Protein AF-A0A183CLV8-F1 (afdb_monomer_lite)

Radius of gyration: 17.66 Å; chains: 1; bounding box: 46×16×44 Å

Structure (mmCIF, N/CA/C/O backbone):
data_AF-A0A183CLV8-F1
#
_entry.id   AF-A0A183CLV8-F1
#
loop_
_atom_site.group_PDB
_atom_site.id
_atom_site.type_symbol
_atom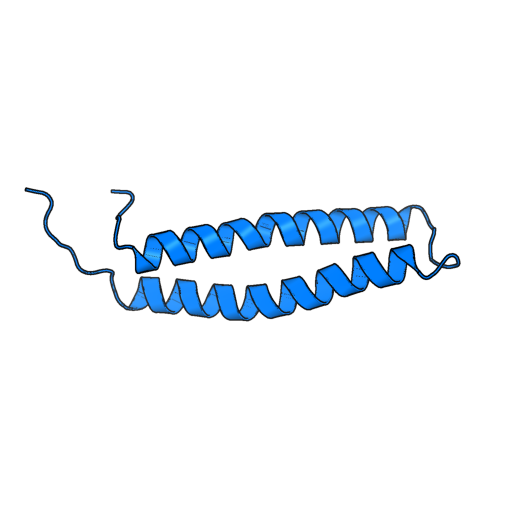_site.label_atom_id
_atom_site.label_alt_id
_atom_site.label_comp_id
_atom_site.label_asym_id
_atom_site.label_entity_id
_atom_site.label_seq_id
_atom_site.pdbx_PDB_ins_code
_atom_site.Cartn_x
_atom_site.Cartn_y
_atom_site.Cartn_z
_atom_site.occupancy
_atom_site.B_iso_or_equiv
_atom_site.auth_seq_id
_atom_site.auth_comp_id
_atom_site.auth_asym_id
_atom_site.auth_atom_id
_atom_site.pdbx_PDB_model_num
ATOM 1 N N . MET A 1 1 ? 31.258 4.455 -21.165 1.00 38.72 1 MET A N 1
ATOM 2 C CA . MET A 1 1 ? 29.939 4.770 -21.758 1.00 38.72 1 MET A CA 1
ATOM 3 C C . MET A 1 1 ? 28.957 3.715 -21.280 1.00 38.72 1 MET A C 1
ATOM 5 O O . MET A 1 1 ? 29.032 2.589 -21.755 1.00 38.72 1 MET A O 1
ATOM 9 N N . TYR A 1 2 ? 28.105 4.039 -20.304 1.00 44.62 2 TYR A N 1
ATOM 10 C CA . TYR A 1 2 ? 27.000 3.156 -19.925 1.00 44.62 2 TYR A CA 1
ATOM 11 C C . TYR A 1 2 ? 26.051 3.065 -21.122 1.00 44.62 2 TYR A C 1
ATOM 13 O O . TYR A 1 2 ? 25.563 4.077 -21.623 1.00 44.62 2 TYR A O 1
ATOM 21 N N . ARG A 1 3 ? 25.895 1.854 -21.658 1.00 42.88 3 ARG A N 1
ATOM 22 C CA . ARG A 1 3 ? 25.006 1.561 -22.781 1.00 42.88 3 ARG A CA 1
ATOM 23 C C . ARG A 1 3 ? 23.588 1.922 -22.336 1.00 42.88 3 ARG A C 1
ATOM 25 O O . ARG A 1 3 ? 23.124 1.373 -21.344 1.00 42.88 3 ARG A O 1
ATOM 32 N N . ASN A 1 4 ? 22.921 2.827 -23.055 1.00 48.06 4 ASN A N 1
ATOM 33 C CA . ASN A 1 4 ? 21.485 3.081 -22.910 1.00 48.06 4 ASN A CA 1
ATOM 34 C C . ASN A 1 4 ? 20.732 1.794 -23.278 1.00 48.06 4 ASN A C 1
ATOM 36 O O . ASN A 1 4 ? 20.345 1.582 -24.428 1.00 48.06 4 ASN A O 1
ATOM 40 N N . VAL A 1 5 ? 20.601 0.889 -22.313 1.00 57.06 5 VAL A N 1
ATOM 41 C CA . VAL A 1 5 ? 19.675 -0.233 -22.387 1.00 57.06 5 VAL A CA 1
ATOM 42 C C . VAL A 1 5 ? 18.334 0.362 -21.989 1.00 57.06 5 VAL A C 1
ATOM 44 O O . VAL A 1 5 ? 18.088 0.596 -20.809 1.00 57.06 5 VAL A O 1
ATOM 47 N N . TYR A 1 6 ? 17.521 0.709 -22.992 1.00 52.44 6 TYR A N 1
ATOM 48 C CA . TYR A 1 6 ? 16.133 1.121 -22.792 1.00 52.44 6 TYR A CA 1
ATOM 49 C C . TYR A 1 6 ? 15.463 0.186 -21.776 1.00 52.44 6 TYR A C 1
ATOM 51 O O . TYR A 1 6 ? 15.726 -1.022 -21.830 1.00 52.44 6 TYR A O 1
ATOM 59 N N . PRO A 1 7 ? 14.629 0.709 -20.859 1.00 57.53 7 PRO A N 1
ATOM 60 C CA . PRO A 1 7 ? 13.987 -0.117 -19.849 1.00 57.53 7 PRO A CA 1
ATOM 61 C C . PRO A 1 7 ? 13.261 -1.262 -20.552 1.00 57.53 7 PRO A C 1
ATOM 63 O O . PRO A 1 7 ? 12.484 -1.054 -21.488 1.00 57.53 7 PRO A O 1
ATOM 66 N N . CYS A 1 8 ? 13.589 -2.493 -20.170 1.00 67.38 8 CYS A N 1
ATOM 67 C CA . CYS A 1 8 ? 13.000 -3.658 -20.797 1.00 67.38 8 CYS A CA 1
ATOM 68 C C . CYS A 1 8 ? 11.489 -3.620 -20.537 1.00 67.38 8 CYS A C 1
ATOM 70 O O . CYS A 1 8 ? 11.042 -3.654 -19.394 1.00 67.38 8 CYS A O 1
ATOM 72 N N . TRP A 1 9 ? 10.694 -3.542 -21.608 1.00 70.38 9 TRP A N 1
ATOM 73 C CA . TRP A 1 9 ? 9.228 -3.579 -21.572 1.00 70.38 9 TRP A CA 1
ATOM 74 C C . TRP A 1 9 ? 8.627 -4.557 -20.543 1.00 70.38 9 TRP A C 1
ATOM 76 O O . TRP A 1 9 ? 7.727 -4.138 -19.816 1.00 70.38 9 TRP A O 1
ATOM 86 N N . PRO A 1 10 ? 9.118 -5.807 -20.381 1.00 76.56 10 PRO A N 1
ATOM 87 C CA . PRO A 1 10 ? 8.615 -6.704 -19.336 1.00 76.56 10 PRO A CA 1
ATOM 88 C C . PRO A 1 10 ? 8.782 -6.171 -17.904 1.00 76.56 10 PRO A C 1
ATOM 90 O O . PRO A 1 10 ? 7.921 -6.418 -17.062 1.00 76.56 10 PRO A O 1
ATOM 93 N N . PHE A 1 11 ? 9.839 -5.413 -17.613 1.00 76.69 11 PHE A N 1
ATOM 94 C CA . PHE A 1 11 ? 10.078 -4.830 -16.292 1.00 76.69 11 PHE A CA 1
ATOM 95 C C . PHE A 1 11 ? 9.093 -3.696 -15.985 1.00 76.69 11 PHE A C 1
ATOM 97 O O . PHE A 1 11 ? 8.500 -3.674 -14.908 1.00 76.69 11 PHE A O 1
ATOM 104 N N . ILE A 1 12 ? 8.830 -2.819 -16.961 1.00 79.81 12 ILE A N 1
ATOM 105 C CA . ILE A 1 12 ? 7.814 -1.760 -16.833 1.00 79.81 12 ILE A CA 1
ATOM 106 C C . ILE A 1 12 ? 6.424 -2.374 -16.648 1.00 79.81 12 ILE A C 1
ATOM 108 O O . ILE A 1 12 ? 5.690 -1.971 -15.748 1.00 79.81 12 ILE A O 1
ATOM 112 N N . ILE A 1 13 ? 6.068 -3.372 -17.463 1.00 83.25 13 ILE A N 1
ATOM 113 C CA . ILE A 1 13 ? 4.764 -4.046 -17.378 1.00 83.25 13 ILE A CA 1
ATOM 114 C C . ILE A 1 13 ? 4.575 -4.673 -15.990 1.00 83.25 13 ILE A C 1
ATOM 116 O O . ILE A 1 13 ? 3.520 -4.507 -15.380 1.00 83.25 13 ILE A O 1
ATOM 120 N N . SER A 1 14 ? 5.611 -5.328 -15.461 1.00 83.69 14 SER A N 1
ATOM 121 C CA . SER A 1 14 ? 5.587 -5.921 -14.119 1.00 83.69 14 SER A CA 1
ATOM 122 C C . SER A 1 14 ? 5.423 -4.859 -13.026 1.00 83.69 14 SER A C 1
ATOM 124 O O . SER A 1 14 ? 4.601 -5.022 -12.125 1.00 83.69 14 SER A O 1
ATOM 126 N N . ALA A 1 15 ? 6.148 -3.739 -13.122 1.00 84.38 15 ALA A N 1
ATOM 127 C CA . ALA A 1 15 ? 6.062 -2.634 -12.165 1.00 84.38 15 ALA A CA 1
ATOM 128 C C . ALA A 1 15 ? 4.676 -1.965 -12.151 1.00 84.38 15 ALA A C 1
ATOM 130 O O . ALA A 1 15 ? 4.161 -1.614 -11.084 1.00 84.38 15 ALA A O 1
ATOM 131 N N . VAL A 1 16 ? 4.054 -1.820 -13.325 1.00 87.25 16 VAL A N 1
ATOM 132 C CA . VAL A 1 16 ? 2.691 -1.288 -13.468 1.00 87.25 16 VAL A CA 1
ATOM 133 C C . VAL A 1 16 ? 1.664 -2.267 -12.898 1.00 87.25 16 VAL A C 1
ATOM 135 O O . VAL A 1 16 ? 0.803 -1.857 -12.122 1.00 87.25 16 VAL A O 1
ATOM 138 N N . ALA A 1 17 ? 1.773 -3.560 -13.218 1.00 88.69 17 ALA A N 1
ATOM 139 C CA . ALA A 1 17 ? 0.856 -4.583 -12.715 1.00 88.69 17 ALA A CA 1
ATOM 140 C C . ALA A 1 17 ? 0.872 -4.671 -11.178 1.00 88.69 17 ALA A C 1
ATOM 142 O O . ALA A 1 17 ? -0.187 -4.692 -10.551 1.00 88.69 17 ALA A O 1
ATOM 143 N N . ILE A 1 18 ? 2.060 -4.646 -10.565 1.00 87.94 18 ILE A N 1
ATOM 144 C CA . ILE A 1 18 ? 2.208 -4.654 -9.102 1.00 87.94 18 ILE A CA 1
ATOM 145 C C . ILE A 1 18 ? 1.593 -3.393 -8.482 1.00 87.94 18 ILE A C 1
ATOM 147 O O . ILE A 1 18 ? 0.915 -3.491 -7.461 1.00 87.94 18 ILE A O 1
ATOM 151 N N . ASN A 1 19 ? 1.752 -2.219 -9.104 1.00 87.69 19 ASN A N 1
ATOM 152 C CA . ASN A 1 19 ? 1.141 -0.991 -8.586 1.00 87.69 19 ASN A CA 1
ATOM 153 C C . ASN A 1 19 ? -0.386 -0.989 -8.663 1.00 87.69 19 ASN A C 1
ATOM 155 O O . ASN A 1 19 ? -1.031 -0.492 -7.742 1.00 87.69 19 ASN A O 1
ATOM 159 N N . LEU A 1 20 ? -0.976 -1.578 -9.706 1.00 89.62 20 LEU A N 1
ATOM 160 C CA . LEU A 1 20 ? -2.432 -1.726 -9.783 1.00 89.62 20 LEU A CA 1
ATOM 161 C C . LEU A 1 20 ? -2.968 -2.554 -8.609 1.00 89.62 20 LEU A C 1
ATOM 163 O O . LEU A 1 20 ? -3.956 -2.167 -7.989 1.00 89.62 20 LEU A O 1
ATOM 167 N N . VAL A 1 21 ? -2.290 -3.647 -8.254 1.00 89.06 21 VAL A N 1
ATOM 168 C CA . VAL A 1 21 ? -2.655 -4.462 -7.083 1.00 89.06 21 VAL A CA 1
ATOM 169 C C . VAL A 1 21 ? -2.395 -3.702 -5.777 1.00 89.06 21 VAL A C 1
ATOM 171 O O . VAL A 1 21 ? -3.230 -3.726 -4.870 1.00 89.06 21 VAL A 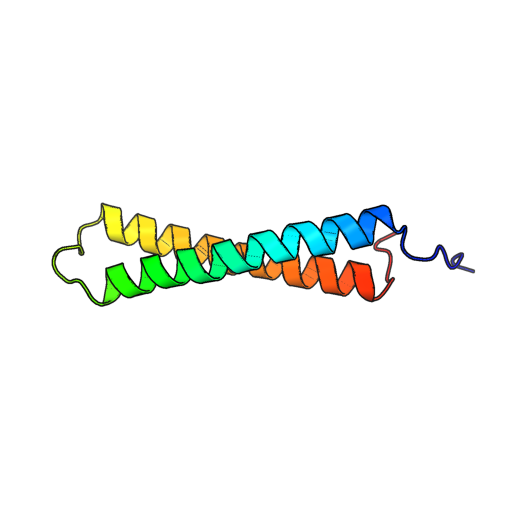O 1
ATOM 174 N N . ALA A 1 22 ? -1.282 -2.967 -5.689 1.00 87.31 22 ALA A N 1
ATOM 175 C CA . ALA A 1 22 ? -0.938 -2.160 -4.520 1.00 87.31 22 ALA A CA 1
ATOM 176 C C . ALA A 1 22 ? -1.980 -1.064 -4.224 1.00 87.31 22 ALA A C 1
ATOM 178 O O . ALA A 1 22 ? -2.250 -0.789 -3.057 1.00 87.31 22 ALA A O 1
ATOM 179 N N . LEU A 1 23 ? -2.616 -0.477 -5.246 1.00 88.56 23 LEU A N 1
ATOM 180 C CA . LEU A 1 23 ? -3.713 0.485 -5.065 1.00 88.56 23 LEU A CA 1
ATOM 181 C C . LEU A 1 23 ? -4.914 -0.134 -4.339 1.00 88.56 23 LEU A C 1
ATOM 183 O O . LEU A 1 23 ? -5.427 0.454 -3.385 1.00 88.56 23 LEU A O 1
ATOM 187 N N . PHE A 1 24 ? -5.339 -1.332 -4.748 1.00 90.00 24 PHE A N 1
ATOM 188 C CA . PHE A 1 24 ? -6.434 -2.045 -4.081 1.00 90.00 24 PHE A CA 1
ATOM 189 C C . PHE A 1 24 ? -6.087 -2.398 -2.635 1.00 90.00 24 PHE A C 1
ATOM 191 O O . PHE A 1 24 ? -6.920 -2.237 -1.735 1.00 90.00 24 PHE A O 1
ATOM 198 N N . GLY A 1 25 ? -4.853 -2.845 -2.401 1.00 86.88 25 GLY A N 1
ATOM 199 C CA . GLY A 1 25 ? -4.373 -3.127 -1.056 1.00 86.88 25 GLY A CA 1
ATOM 200 C C . GLY A 1 25 ? -4.336 -1.870 -0.178 1.00 86.88 25 GLY A C 1
ATOM 201 O O . GLY A 1 25 ? -4.774 -1.939 0.965 1.00 86.88 25 GLY A O 1
ATOM 202 N N . MET A 1 26 ? -3.909 -0.714 -0.701 1.00 88.50 26 MET A N 1
ATOM 203 C CA . MET A 1 26 ? -3.888 0.543 0.064 1.00 88.50 26 MET A CA 1
ATOM 204 C C . MET A 1 26 ? -5.281 0.946 0.544 1.00 88.50 26 MET A C 1
ATOM 206 O O . MET A 1 26 ? -5.468 1.238 1.724 1.00 88.50 26 MET A O 1
ATOM 210 N N . ILE A 1 27 ? -6.269 0.928 -0.355 1.00 92.44 27 ILE A N 1
ATOM 211 C CA . ILE A 1 27 ? -7.651 1.298 -0.020 1.00 92.44 27 ILE A CA 1
ATOM 212 C C . ILE A 1 27 ? -8.209 0.352 1.051 1.00 92.44 27 ILE A C 1
ATOM 214 O O . ILE A 1 27 ? -8.805 0.800 2.032 1.00 92.44 27 ILE A O 1
ATOM 218 N N . SER A 1 28 ? -7.975 -0.953 0.890 1.00 91.12 28 SER A N 1
ATOM 219 C CA . SER A 1 28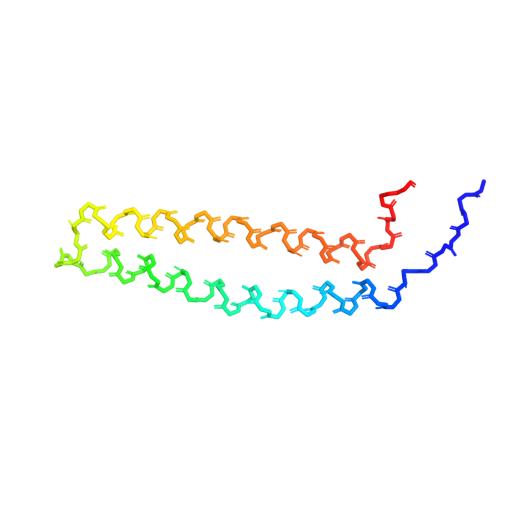 ? -8.477 -1.975 1.812 1.00 91.12 28 SER A CA 1
ATOM 220 C C . SER A 1 28 ? -7.829 -1.861 3.197 1.00 91.12 28 SER A C 1
ATOM 222 O O . SER A 1 28 ? -8.540 -1.792 4.199 1.00 91.12 28 SER A O 1
ATOM 224 N N . ASN A 1 29 ? -6.497 -1.758 3.263 1.00 90.94 29 ASN A N 1
ATOM 225 C CA . ASN A 1 29 ? -5.749 -1.630 4.519 1.00 90.94 29 ASN A CA 1
ATOM 226 C C . ASN A 1 29 ? -6.082 -0.329 5.261 1.00 90.94 29 ASN A C 1
ATOM 228 O O . ASN A 1 29 ? -6.266 -0.341 6.480 1.00 90.94 29 ASN A O 1
ATOM 232 N N . PHE A 1 30 ? -6.236 0.785 4.540 1.00 92.12 30 PHE A N 1
ATOM 233 C CA . PHE A 1 30 ? -6.698 2.037 5.137 1.00 92.12 30 PHE A CA 1
ATOM 234 C C . PHE A 1 30 ? -8.107 1.894 5.733 1.00 92.12 30 PHE A C 1
ATOM 236 O O . PHE A 1 30 ? -8.358 2.355 6.848 1.00 92.12 30 PHE A O 1
ATOM 243 N N . GLY A 1 31 ? -9.006 1.190 5.038 1.00 92.19 31 GLY A N 1
ATOM 244 C CA . GLY A 1 31 ? -10.342 0.867 5.537 1.00 92.19 31 GLY A CA 1
ATOM 245 C C . GLY A 1 31 ? -10.323 0.064 6.840 1.00 92.19 31 GLY A C 1
ATOM 246 O O . GLY A 1 31 ? -11.070 0.387 7.762 1.00 92.19 31 GLY A O 1
ATOM 247 N N . VAL A 1 32 ? -9.439 -0.932 6.963 1.00 90.50 32 VAL A N 1
ATOM 248 C CA . VAL A 1 32 ? -9.297 -1.731 8.196 1.00 90.50 32 VAL A CA 1
ATOM 249 C C . VAL A 1 32 ? -8.844 -0.863 9.371 1.00 90.50 32 VAL A C 1
ATOM 251 O O . VAL A 1 32 ? -9.424 -0.948 10.458 1.00 90.50 32 VAL A O 1
ATOM 254 N N . ILE A 1 33 ? -7.859 0.014 9.160 1.00 90.94 33 ILE A N 1
ATOM 255 C CA . ILE A 1 33 ? -7.390 0.952 10.192 1.00 90.94 33 ILE A CA 1
ATOM 256 C C . ILE A 1 33 ? -8.522 1.900 10.602 1.00 90.94 33 ILE A C 1
ATOM 258 O O . ILE A 1 33 ? -8.775 2.084 11.793 1.00 90.94 33 ILE A O 1
ATOM 262 N N . TRP A 1 34 ? -9.240 2.457 9.624 1.00 91.56 34 TRP A N 1
ATOM 263 C CA . TRP A 1 34 ? -10.351 3.376 9.861 1.00 91.56 34 TRP A CA 1
ATOM 264 C C . TRP A 1 34 ? -11.483 2.727 10.664 1.00 91.56 34 TRP A C 1
ATOM 266 O O . TRP A 1 34 ? -11.917 3.267 11.681 1.00 91.56 34 TRP A O 1
ATOM 276 N N . VAL A 1 35 ? -11.934 1.538 10.256 1.00 91.50 35 VAL A N 1
ATOM 277 C CA . VAL A 1 35 ? -12.991 0.795 10.960 1.00 91.50 35 VAL A CA 1
ATOM 278 C C . VAL A 1 35 ? -12.558 0.441 12.379 1.00 91.50 35 VAL A C 1
ATOM 280 O O . VAL A 1 35 ? -13.364 0.577 13.304 1.00 91.50 35 VAL A O 1
ATOM 283 N N . THR A 1 36 ? -11.295 0.045 12.562 1.00 88.88 36 THR A N 1
ATOM 284 C CA . THR A 1 36 ? -10.743 -0.253 13.889 1.00 88.88 36 THR A CA 1
ATOM 285 C C . THR A 1 36 ? -10.714 0.992 14.776 1.00 88.88 36 THR A C 1
ATOM 287 O O . THR A 1 36 ? -10.993 0.875 15.962 1.00 88.88 36 THR A O 1
ATOM 290 N N . TYR A 1 37 ? -10.445 2.178 14.220 1.00 86.12 37 TYR A N 1
ATOM 291 C CA . TYR A 1 37 ? -10.457 3.444 14.962 1.00 86.12 37 TYR A CA 1
ATOM 292 C C . TYR A 1 37 ? -11.874 3.934 15.308 1.00 86.12 37 TYR A C 1
ATOM 294 O O . TYR A 1 37 ? -12.125 4.404 16.420 1.00 86.12 37 TYR A O 1
ATOM 302 N N . CYS A 1 38 ? -12.821 3.838 14.370 1.00 89.19 38 CYS A N 1
ATOM 303 C CA . CYS A 1 38 ? -14.190 4.316 14.577 1.00 89.19 38 CYS A CA 1
ATOM 304 C C . CYS A 1 38 ? -15.011 3.395 15.487 1.00 89.19 38 CYS A C 1
ATOM 306 O O . CYS A 1 38 ? -15.899 3.860 16.209 1.00 89.19 38 CYS A O 1
ATOM 308 N N . THR A 1 39 ? -14.741 2.090 15.456 1.00 87.88 39 THR A N 1
ATOM 309 C CA . THR A 1 39 ? -15.618 1.098 16.077 1.00 87.88 39 THR A CA 1
ATOM 310 C C . THR A 1 39 ? -15.060 0.623 17.414 1.00 87.88 39 THR A C 1
ATOM 312 O O . THR A 1 39 ? -14.308 -0.344 17.494 1.00 87.88 39 THR A O 1
ATOM 315 N N . LYS A 1 40 ? -15.506 1.262 18.503 1.00 80.31 40 LYS A N 1
ATOM 316 C CA . LYS A 1 40 ? -15.049 0.959 19.875 1.00 80.31 40 LYS A CA 1
ATOM 317 C C . LYS A 1 40 ? -15.304 -0.486 20.319 1.00 80.31 40 LYS A C 1
ATOM 319 O O . LYS A 1 40 ? -14.574 -0.998 21.160 1.00 80.31 40 LYS A O 1
ATOM 324 N N . THR A 1 41 ? -16.313 -1.157 19.759 1.00 81.38 41 THR A N 1
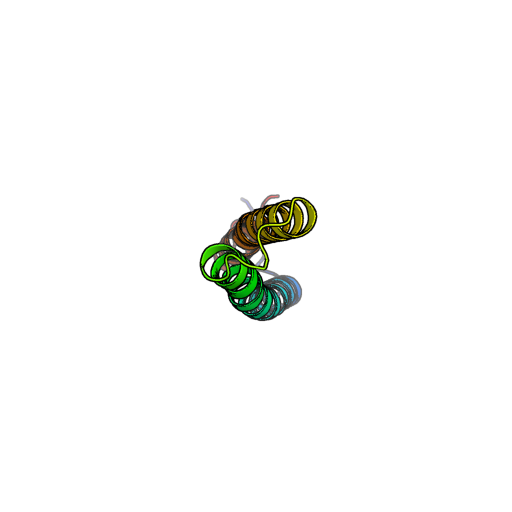ATOM 325 C CA . THR A 1 41 ? -16.595 -2.577 20.037 1.00 81.38 41 THR A CA 1
ATOM 326 C C . THR A 1 41 ? -15.547 -3.518 19.444 1.00 81.38 41 THR A C 1
ATOM 328 O O . THR A 1 41 ? -15.425 -4.650 19.902 1.00 81.38 41 THR A O 1
ATOM 331 N N . LEU A 1 42 ? -14.753 -3.050 18.474 1.00 75.69 42 LEU A N 1
ATOM 332 C CA . LEU A 1 42 ? -13.627 -3.781 17.906 1.00 75.69 42 LEU A CA 1
ATOM 333 C C . LEU A 1 42 ? -12.295 -3.461 18.601 1.00 75.69 42 LEU A C 1
ATOM 335 O O . LEU A 1 42 ? -11.278 -3.970 18.153 1.00 75.69 42 LEU A O 1
ATOM 339 N N . HIS A 1 43 ? -12.247 -2.709 19.705 1.00 77.62 43 HIS A N 1
ATOM 340 C CA . HIS A 1 43 ? -10.996 -2.416 20.430 1.00 77.62 43 HIS A CA 1
ATOM 341 C C . HIS A 1 43 ? -10.470 -3.603 21.268 1.00 77.62 43 HIS A C 1
ATOM 343 O O . HIS A 1 43 ? -10.077 -3.454 22.425 1.00 77.62 43 HIS A O 1
ATOM 349 N N . GLY A 1 44 ? -10.460 -4.803 20.692 1.00 84.12 44 GLY A N 1
ATOM 350 C CA . GLY A 1 44 ? -9.711 -5.937 21.220 1.00 84.12 44 GLY A CA 1
ATOM 351 C C . GLY A 1 44 ? -8.234 -5.837 20.838 1.00 84.12 44 GLY A C 1
ATOM 352 O O . GLY A 1 44 ? -7.887 -5.301 19.784 1.00 84.12 44 GLY A O 1
ATOM 353 N N . THR A 1 45 ? -7.355 -6.411 21.658 1.00 86.00 45 THR A N 1
ATOM 354 C CA . THR A 1 45 ? -5.909 -6.504 21.379 1.00 86.00 45 THR A CA 1
ATOM 355 C C . THR A 1 45 ? -5.612 -7.129 20.014 1.00 86.00 45 THR A C 1
ATOM 357 O O . THR A 1 45 ? -4.736 -6.648 19.302 1.00 86.00 45 THR A O 1
ATOM 360 N N . ALA A 1 46 ? -6.379 -8.143 19.602 1.00 87.19 46 ALA A N 1
ATOM 361 C CA . ALA A 1 46 ? -6.243 -8.771 18.287 1.00 87.19 46 ALA A CA 1
ATOM 362 C C . ALA A 1 46 ? -6.504 -7.791 17.128 1.00 87.19 46 ALA A C 1
ATOM 364 O O . ALA A 1 46 ? -5.710 -7.708 16.196 1.00 87.19 46 ALA A O 1
ATOM 365 N N . ASN A 1 47 ? -7.569 -6.994 17.206 1.00 87.19 47 ASN A N 1
ATOM 366 C CA . ASN A 1 47 ? -7.908 -6.027 16.160 1.00 87.19 47 ASN A CA 1
ATOM 367 C C . ASN A 1 47 ? -6.908 -4.869 16.104 1.00 87.19 47 ASN A C 1
ATOM 369 O O . ASN A 1 47 ? -6.625 -4.355 15.026 1.00 87.19 47 ASN A O 1
ATOM 373 N N . PHE A 1 48 ? -6.309 -4.502 17.241 1.00 86.75 48 PHE A N 1
ATOM 374 C CA . PHE A 1 48 ? -5.218 -3.532 17.260 1.00 86.75 48 PHE A CA 1
ATOM 375 C C . PHE A 1 48 ? -3.973 -4.056 16.526 1.00 86.75 48 PHE A C 1
ATOM 377 O O . PHE A 1 48 ? -3.364 -3.321 15.751 1.00 86.75 48 PHE A O 1
ATOM 384 N N . LEU A 1 49 ? -3.627 -5.338 16.699 1.00 91.12 49 LEU A N 1
ATOM 385 C CA . LEU A 1 49 ? -2.543 -5.972 15.938 1.00 91.12 49 LEU A CA 1
ATOM 386 C C . LEU A 1 49 ? -2.864 -6.052 14.440 1.00 91.12 49 LEU A C 1
ATOM 388 O O . LEU A 1 49 ? -1.975 -5.834 13.621 1.00 91.12 49 LEU A O 1
ATOM 392 N N . ILE A 1 50 ? -4.124 -6.302 14.073 1.00 91.50 50 ILE A N 1
ATOM 393 C CA . ILE A 1 50 ? -4.572 -6.296 12.671 1.00 91.50 50 ILE A CA 1
ATOM 394 C C . ILE A 1 50 ? -4.459 -4.889 12.065 1.00 91.50 50 ILE A C 1
ATOM 396 O O . ILE A 1 50 ? -3.961 -4.743 10.948 1.00 91.50 50 ILE A O 1
ATOM 400 N N . ALA A 1 51 ? -4.859 -3.843 12.793 1.00 90.31 51 ALA A N 1
ATOM 401 C CA . ALA A 1 51 ? -4.698 -2.461 12.341 1.00 90.31 51 ALA A CA 1
ATOM 402 C C . ALA A 1 51 ? -3.217 -2.069 12.207 1.00 90.31 51 ALA A C 1
ATOM 404 O O . ALA A 1 51 ? -2.836 -1.427 11.230 1.00 90.31 51 ALA A O 1
ATOM 405 N N . LEU A 1 52 ? -2.363 -2.506 13.137 1.00 91.31 52 LEU A N 1
ATOM 406 C CA . LEU A 1 52 ? -0.915 -2.303 13.063 1.00 91.31 52 LEU A CA 1
ATOM 407 C C . LEU A 1 52 ? -0.294 -3.046 11.867 1.00 91.31 52 LEU A C 1
ATOM 409 O O . LEU A 1 52 ? 0.528 -2.483 11.152 1.00 91.31 52 LEU A O 1
ATOM 413 N N . CYS A 1 53 ? -0.721 -4.280 11.602 1.00 92.88 53 CYS A N 1
ATOM 414 C CA . CYS A 1 53 ? -0.316 -5.033 10.415 1.00 92.88 53 CYS A CA 1
ATOM 415 C C . CYS A 1 53 ? -0.746 -4.313 9.129 1.00 92.88 53 CYS A C 1
ATOM 417 O O . CYS A 1 53 ? 0.078 -4.092 8.247 1.00 92.88 53 CYS A O 1
ATOM 419 N N . SER A 1 54 ? -1.991 -3.833 9.077 1.00 91.50 54 SER A N 1
ATOM 420 C CA . SER A 1 54 ? -2.509 -3.039 7.954 1.00 91.50 54 SER A CA 1
ATOM 421 C C . SER A 1 54 ? -1.698 -1.752 7.744 1.00 91.50 54 SER A C 1
ATOM 423 O O . SER A 1 54 ? -1.478 -1.331 6.612 1.00 91.50 54 SER A O 1
ATOM 425 N N . PHE A 1 55 ? -1.199 -1.136 8.820 1.00 92.38 55 PHE A N 1
ATOM 426 C CA . PHE A 1 55 ? -0.308 0.023 8.739 1.00 92.38 55 PHE A CA 1
ATOM 427 C C . PHE A 1 55 ? 1.065 -0.332 8.146 1.00 92.38 55 PHE A C 1
ATOM 429 O O . PHE A 1 55 ? 1.577 0.407 7.304 1.00 92.38 55 PHE A O 1
ATOM 436 N N . PHE A 1 56 ? 1.650 -1.472 8.521 1.00 92.19 56 PHE A N 1
ATOM 437 C CA . PHE A 1 56 ? 2.891 -1.950 7.903 1.00 92.19 56 PHE A CA 1
ATOM 438 C C . PHE A 1 56 ? 2.718 -2.290 6.420 1.00 92.19 56 PHE A C 1
ATOM 440 O O . PHE A 1 56 ? 3.613 -1.993 5.630 1.00 92.19 56 PHE A O 1
ATOM 447 N N . GLU A 1 57 ? 1.568 -2.829 6.020 1.00 90.50 57 GLU A N 1
ATOM 448 C CA . GLU A 1 57 ? 1.247 -3.062 4.608 1.00 90.50 57 GLU A CA 1
ATOM 449 C C . GLU A 1 57 ? 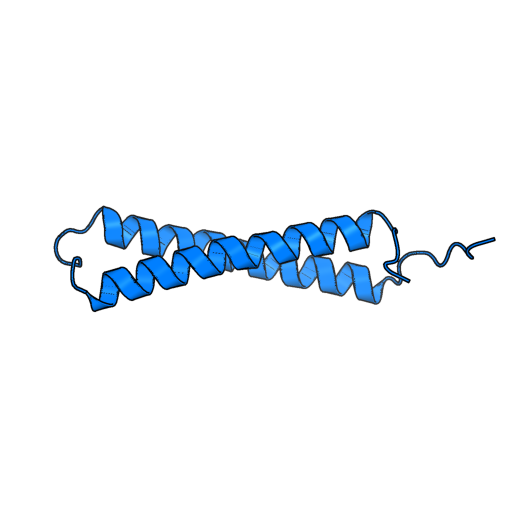1.166 -1.747 3.808 1.00 90.50 57 GLU A C 1
ATOM 451 O O . GLU A 1 57 ? 1.662 -1.675 2.682 1.00 90.50 57 GLU A O 1
ATOM 456 N N . LEU A 1 58 ? 0.633 -0.667 4.399 1.00 90.56 58 LEU A N 1
ATOM 457 C CA . LEU A 1 58 ? 0.655 0.663 3.772 1.00 90.56 58 LEU A CA 1
ATOM 458 C C . LEU A 1 58 ? 2.086 1.185 3.574 1.00 90.56 58 LEU A C 1
ATOM 460 O O . LEU A 1 58 ? 2.394 1.758 2.528 1.00 90.56 58 LEU A O 1
ATOM 464 N N . LEU A 1 59 ? 2.971 0.975 4.554 1.00 89.88 59 LEU A N 1
ATOM 465 C CA . LEU A 1 59 ? 4.389 1.328 4.424 1.00 89.88 59 LEU A CA 1
ATOM 466 C C . LEU A 1 59 ? 5.090 0.472 3.363 1.00 89.88 59 LEU A C 1
ATOM 468 O O . LEU A 1 59 ? 5.850 1.003 2.554 1.00 89.88 59 LEU A O 1
ATOM 472 N N . HIS A 1 60 ? 4.803 -0.830 3.318 1.00 88.38 60 HIS A N 1
ATOM 473 C CA . HIS A 1 60 ? 5.319 -1.738 2.294 1.00 88.38 60 HIS A CA 1
ATOM 474 C C . HIS A 1 60 ? 4.945 -1.258 0.886 1.00 88.38 60 HIS A C 1
ATOM 476 O O . HIS A 1 60 ? 5.791 -1.214 -0.010 1.00 88.38 60 HIS A O 1
ATOM 482 N N . GLN A 1 61 ? 3.693 -0.837 0.691 1.00 87.00 61 GLN A N 1
ATOM 483 C CA . GLN A 1 61 ? 3.194 -0.373 -0.604 1.00 87.00 61 GLN A CA 1
ATOM 484 C C . GLN A 1 61 ? 3.924 0.870 -1.129 1.00 87.00 61 GLN A C 1
ATOM 486 O O . GLN A 1 61 ? 4.041 1.023 -2.346 1.00 87.00 61 GLN A O 1
ATOM 491 N N . GLN A 1 6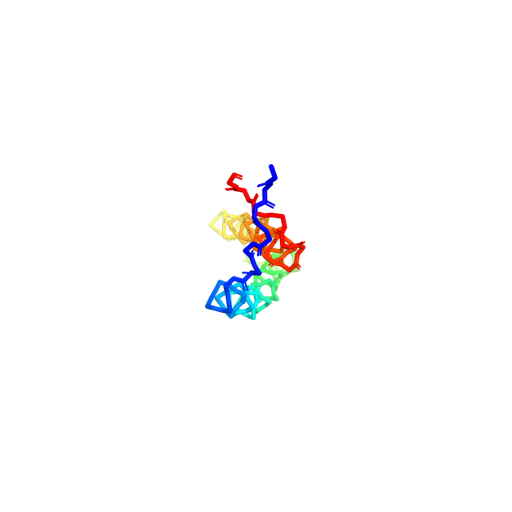2 ? 4.510 1.706 -0.263 1.00 86.06 62 GLN A N 1
ATOM 492 C CA . GLN A 1 62 ? 5.376 2.811 -0.705 1.00 86.06 62 GLN A CA 1
ATOM 493 C C . GLN A 1 62 ? 6.639 2.314 -1.430 1.00 86.06 62 GLN A C 1
ATOM 495 O O . GLN A 1 62 ? 7.122 2.971 -2.355 1.00 86.06 62 GLN A O 1
ATOM 500 N N . GLY A 1 63 ? 7.142 1.126 -1.082 1.00 84.88 63 GLY A N 1
ATOM 501 C CA . GLY A 1 63 ? 8.260 0.490 -1.782 1.00 84.88 63 GLY A CA 1
ATOM 502 C C . GLY A 1 63 ? 7.939 0.173 -3.246 1.00 84.88 63 GLY A C 1
ATOM 503 O O . GLY A 1 63 ? 8.793 0.340 -4.117 1.00 84.88 63 GLY A O 1
ATOM 504 N N . HIS A 1 64 ? 6.694 -0.201 -3.555 1.00 86.69 64 HIS A N 1
ATOM 505 C CA . HIS A 1 64 ? 6.257 -0.437 -4.936 1.00 86.69 64 HIS A CA 1
ATOM 506 C C . HIS A 1 64 ? 6.161 0.850 -5.764 1.00 86.69 64 HIS A C 1
ATOM 508 O O . HIS A 1 64 ? 6.414 0.822 -6.972 1.00 86.69 64 HIS A O 1
ATOM 514 N N . TRP A 1 65 ? 5.845 1.980 -5.130 1.00 82.88 65 TRP A N 1
ATOM 515 C CA . TRP A 1 65 ? 5.874 3.293 -5.781 1.00 82.88 65 TRP A CA 1
ATOM 516 C C . TRP A 1 65 ? 7.298 3.714 -6.126 1.00 82.88 65 TRP A C 1
ATOM 518 O O . TRP A 1 65 ? 7.555 4.157 -7.247 1.00 82.88 65 TRP A O 1
ATOM 528 N N . LEU A 1 66 ? 8.236 3.515 -5.195 1.00 84.50 66 LEU A N 1
ATOM 529 C CA . LEU A 1 66 ? 9.656 3.757 -5.446 1.00 84.50 66 LEU A CA 1
ATOM 530 C C . LEU A 1 66 ? 10.165 2.875 -6.594 1.00 84.50 66 LEU A C 1
ATOM 532 O O . LEU A 1 66 ? 10.814 3.371 -7.511 1.00 84.50 66 LEU A O 1
ATOM 536 N N . PHE A 1 67 ? 9.801 1.591 -6.589 1.00 83.25 67 PHE A N 1
ATOM 537 C CA . PHE A 1 67 ? 10.158 0.650 -7.649 1.00 83.25 67 PHE A CA 1
ATOM 538 C C . PHE A 1 67 ? 9.631 1.081 -9.025 1.00 83.25 67 PHE A C 1
ATOM 540 O O . PHE A 1 67 ? 10.366 1.024 -10.010 1.00 83.25 67 PHE A O 1
ATOM 547 N N . LEU A 1 68 ? 8.389 1.567 -9.106 1.00 83.62 68 LEU A N 1
ATOM 548 C CA . LEU A 1 68 ? 7.825 2.098 -10.349 1.00 83.62 68 LEU A CA 1
ATOM 549 C C . LEU A 1 68 ? 8.535 3.367 -10.812 1.00 83.62 68 LEU A C 1
ATOM 551 O O . LEU A 1 68 ? 8.827 3.492 -12.000 1.00 83.62 68 LEU A O 1
ATOM 555 N N . TYR A 1 69 ? 8.847 4.286 -9.897 1.00 81.75 69 TYR A N 1
ATOM 556 C CA . TYR A 1 69 ? 9.611 5.487 -10.225 1.00 81.75 69 TYR A CA 1
ATOM 557 C C . TYR A 1 69 ? 10.982 5.127 -10.808 1.00 81.75 69 TYR A C 1
ATOM 559 O O . TYR A 1 69 ? 11.360 5.644 -11.857 1.00 81.75 69 TYR A O 1
ATOM 567 N N . THR A 1 70 ? 11.692 4.183 -10.192 1.00 78.81 70 THR A N 1
ATOM 568 C CA . THR A 1 70 ? 12.960 3.662 -10.715 1.00 78.81 70 THR A CA 1
ATOM 569 C C . THR A 1 70 ? 12.783 3.005 -12.087 1.00 78.81 70 THR A C 1
ATOM 571 O O . THR A 1 70 ? 13.550 3.298 -13.005 1.00 78.81 70 THR A O 1
ATOM 574 N N . ALA A 1 71 ? 11.753 2.170 -12.258 1.00 76.50 71 ALA A N 1
ATOM 575 C CA . ALA A 1 71 ? 11.466 1.487 -13.519 1.00 76.50 71 ALA A CA 1
ATOM 576 C C . ALA A 1 71 ? 11.156 2.460 -14.672 1.00 76.50 71 ALA A C 1
ATOM 578 O O . ALA A 1 71 ? 11.571 2.216 -15.805 1.00 76.50 71 ALA A O 1
ATOM 579 N N . LEU A 1 72 ? 10.454 3.563 -14.389 1.00 75.06 72 LEU A N 1
ATOM 580 C CA . LEU A 1 72 ? 10.109 4.600 -15.369 1.00 75.06 72 LEU A CA 1
ATOM 581 C C . LEU A 1 72 ? 11.258 5.584 -15.627 1.00 75.06 72 LEU A C 1
ATOM 583 O O . LEU A 1 72 ? 11.428 6.037 -16.756 1.00 75.06 72 LEU A O 1
ATOM 587 N N . SER A 1 73 ? 12.053 5.903 -14.603 1.00 72.94 73 SER A N 1
ATOM 588 C CA . SER A 1 73 ? 13.217 6.797 -14.700 1.00 72.94 73 SER A CA 1
ATOM 589 C C . SER A 1 73 ? 14.328 6.205 -15.580 1.00 72.94 73 SER A C 1
ATOM 591 O O . SER A 1 73 ? 15.169 6.931 -16.106 1.00 72.94 73 SER A O 1
ATOM 593 N N . GLY A 1 74 ? 14.347 4.879 -15.767 1.00 60.97 74 GLY A N 1
ATOM 594 C CA . GLY A 1 74 ? 15.373 4.204 -16.569 1.00 60.97 74 GLY A CA 1
ATOM 595 C C . GLY A 1 74 ? 16.768 4.247 -15.934 1.00 60.97 74 GLY A C 1
ATOM 596 O O . GLY A 1 74 ? 17.741 3.819 -16.553 1.00 60.97 74 GLY A O 1
ATOM 597 N N . GLN A 1 75 ? 16.874 4.735 -14.692 1.00 60.94 75 GLN A N 1
ATOM 598 C CA . GLN A 1 75 ? 18.058 4.600 -13.854 1.00 60.94 75 GLN A CA 1
ATOM 599 C C . GLN A 1 75 ? 18.161 3.138 -13.419 1.00 60.94 75 GLN A C 1
ATOM 601 O O . GLN A 1 75 ? 17.633 2.733 -12.384 1.00 60.94 75 GLN A O 1
ATOM 606 N N . ASN A 1 76 ? 18.800 2.327 -14.261 1.00 54.00 76 ASN A N 1
ATOM 607 C CA . ASN A 1 76 ? 19.153 0.961 -13.911 1.00 54.00 76 ASN A CA 1
ATOM 608 C C . ASN A 1 76 ? 20.020 0.998 -12.640 1.00 54.00 76 ASN A C 1
ATOM 610 O O . ASN A 1 76 ? 21.079 1.620 -12.636 1.00 54.00 76 ASN A O 1
ATOM 614 N N . PHE A 1 77 ? 19.585 0.317 -11.576 1.00 50.50 77 PHE A N 1
ATOM 615 C CA . PHE A 1 77 ? 20.478 -0.131 -10.505 1.00 50.50 77 PHE A CA 1
ATOM 616 C C . PHE A 1 77 ? 21.347 -1.275 -11.066 1.00 50.50 77 PHE A C 1
ATOM 618 O O . PHE A 1 77 ? 21.137 -2.441 -10.737 1.00 50.50 77 PHE A O 1
ATOM 625 N N . LEU A 1 78 ? 22.253 -0.951 -11.992 1.00 43.03 78 LEU A N 1
ATOM 626 C CA . LEU A 1 78 ? 23.359 -1.799 -12.446 1.00 43.03 78 LEU A CA 1
ATOM 627 C C . LEU A 1 78 ? 24.621 -0.948 -12.551 1.00 43.03 78 LEU A C 1
ATOM 629 O O . LEU A 1 78 ? 24.611 0.012 -13.356 1.00 43.03 78 LEU A O 1
#

Foldseek 3Di:
DPPLPDQPPVQLVVLVVVLVVLVVLLVVLVVLLVCCVVPPVNPDPVSVVSNVVSVVSNVVSVVSVVSNVCSVVSVDPD

InterPro domains:
  IPR019424 Serpentine type 7TM GPCR chemoreceptor Srsx [PF10320] (23-75)

Organism: Globodera pallida (NCBI:txid36090)

pLDDT: mean 80.54, std 14.01, range [38.72, 92.88]

Secondary structure (DSSP, 8-state):
--------HHHHHHHHHHHHHHHHHHHHHHHHHHHHHH-GGG-SHHHHHHHHHHHHHHHHHHHHHHHHHHHHHT----

Sequence (78 aa):
MYRNVYPCWPFIISAVAINLVALFGMISNFGVIWVTYCTKTLHGTANFLIALCSFFELLHQQGHWLFLYTALSGQNFL